Protein AF-A0A067N1R0-F1 (afdb_monomer_lite)

Secondary structure (DSSP, 8-state):
-GGG-TT--EEEE-S--HHHHHTTS--SS--SSTT--EEEEES----HHHHHHHHHHHH-SSS-PPTT-----EEEEES-TTS-GGGHHHHHHHHHTTT-EEEE--

Radius of gyration: 12.91 Å; chains: 1; bounding box: 37×24×29 Å

pLDDT: mean 88.11, std 7.17, range [59.56, 96.12]

Structure (mmCIF, N/CA/C/O backbone):
data_AF-A0A067N1R0-F1
#
_entry.id   AF-A0A067N1R0-F1
#
loop_
_atom_site.group_PDB
_atom_site.id
_atom_site.type_symbol
_atom_site.label_atom_id
_atom_site.label_alt_id
_atom_site.label_comp_id
_atom_site.label_asym_id
_atom_site.label_entity_id
_atom_site.label_seq_id
_atom_site.pdbx_PDB_ins_code
_atom_site.Cartn_x
_atom_site.Cartn_y
_atom_site.Cartn_z
_atom_site.occupancy
_atom_site.B_iso_or_equiv
_atom_site.auth_seq_id
_atom_site.auth_comp_id
_atom_site.auth_asym_id
_atom_site.auth_atom_id
_atom_site.pdbx_PDB_model_num
ATOM 1 N N . MET A 1 1 ? -18.123 -1.182 -4.710 1.00 67.25 1 MET A N 1
ATOM 2 C CA . MET A 1 1 ? -17.765 0.051 -3.969 1.00 67.25 1 MET A CA 1
ATOM 3 C C . MET A 1 1 ? -17.088 -0.341 -2.661 1.00 67.25 1 MET A C 1
ATOM 5 O O . MET A 1 1 ? -17.726 -1.021 -1.868 1.00 67.25 1 MET A O 1
ATOM 9 N N . LEU A 1 2 ? -15.831 0.064 -2.431 1.00 79.06 2 LEU A N 1
ATOM 10 C CA . LEU A 1 2 ? -15.089 -0.242 -1.189 1.00 79.06 2 LEU A CA 1
ATOM 11 C C . LEU A 1 2 ? -15.738 0.363 0.069 1.00 79.06 2 LEU A C 1
ATOM 13 O O . LEU A 1 2 ? -15.615 -0.194 1.153 1.00 79.06 2 LEU A O 1
ATOM 17 N N . ALA A 1 3 ? -16.492 1.457 -0.084 1.00 79.62 3 ALA A N 1
ATOM 18 C CA . ALA A 1 3 ? -17.228 2.104 1.006 1.00 79.62 3 ALA A CA 1
ATOM 19 C C . ALA A 1 3 ? -18.223 1.172 1.728 1.00 79.62 3 ALA A C 1
ATOM 21 O O . ALA A 1 3 ? -18.512 1.381 2.900 1.00 79.62 3 ALA A O 1
ATOM 22 N N . ASN A 1 4 ? -18.698 0.115 1.059 1.00 83.00 4 ASN A N 1
ATOM 23 C CA . ASN A 1 4 ? -19.642 -0.848 1.634 1.00 83.00 4 ASN A CA 1
ATOM 24 C C . ASN A 1 4 ? -18.946 -2.048 2.299 1.00 83.00 4 ASN A C 1
ATOM 26 O O . ASN A 1 4 ? -19.614 -2.989 2.715 1.00 83.00 4 ASN A O 1
ATOM 30 N N . LEU A 1 5 ? -17.610 -2.043 2.372 1.00 85.44 5 LEU A N 1
ATOM 31 C CA . LEU A 1 5 ? -16.801 -3.161 2.857 1.00 85.44 5 LEU A CA 1
ATOM 32 C C . LEU A 1 5 ? -15.819 -2.695 3.956 1.00 85.44 5 LEU A C 1
ATOM 34 O O . LEU A 1 5 ? -14.602 -2.807 3.802 1.00 85.44 5 LEU A O 1
ATOM 38 N N . PRO A 1 6 ? -16.317 -2.163 5.090 1.00 83.31 6 PRO A N 1
ATOM 39 C CA . PRO A 1 6 ? -15.479 -1.552 6.128 1.00 83.31 6 PRO A CA 1
ATOM 40 C C . PRO A 1 6 ? -14.583 -2.555 6.871 1.00 83.31 6 PRO A C 1
ATOM 42 O O . PRO A 1 6 ? -13.642 -2.157 7.557 1.00 83.31 6 PRO A O 1
ATOM 45 N N . SER A 1 7 ? -14.875 -3.851 6.749 1.00 88.25 7 SER A N 1
ATOM 46 C CA . SER A 1 7 ? -14.125 -4.944 7.365 1.00 88.25 7 SER A CA 1
ATOM 47 C C . SER A 1 7 ? -12.969 -5.470 6.516 1.00 88.25 7 SER A C 1
ATOM 49 O O . SER A 1 7 ? -12.286 -6.387 6.968 1.00 88.25 7 SER A O 1
ATOM 51 N N . ILE A 1 8 ? -12.743 -4.926 5.312 1.00 92.44 8 ILE A N 1
ATOM 52 C CA . ILE A 1 8 ? -11.600 -5.322 4.483 1.00 92.44 8 ILE A CA 1
ATOM 53 C C . ILE A 1 8 ? -10.309 -5.049 5.244 1.00 92.44 8 ILE A C 1
ATOM 55 O O . ILE A 1 8 ? -10.049 -3.922 5.669 1.00 92.44 8 ILE A O 1
ATOM 59 N N . ASN A 1 9 ? -9.510 -6.102 5.367 1.00 93.12 9 ASN A N 1
ATOM 60 C CA . ASN A 1 9 ? -8.230 -6.094 6.055 1.00 93.12 9 ASN A CA 1
ATOM 61 C C . ASN A 1 9 ? -7.037 -6.252 5.099 1.00 93.12 9 ASN A C 1
ATOM 63 O O . ASN A 1 9 ? -5.957 -5.728 5.369 1.00 93.12 9 ASN A O 1
ATOM 67 N N . THR A 1 10 ? -7.279 -6.872 3.945 1.00 92.75 10 THR A N 1
ATOM 68 C CA . THR A 1 10 ? -6.326 -7.092 2.863 1.00 92.75 10 THR A CA 1
ATOM 69 C C . THR A 1 10 ? -6.959 -6.640 1.559 1.00 92.75 10 THR A C 1
ATOM 71 O O . THR A 1 10 ? -8.077 -7.047 1.243 1.00 92.75 10 THR A O 1
ATOM 74 N N . LEU A 1 11 ? -6.257 -5.805 0.800 1.00 92.44 11 LEU A N 1
ATOM 75 C CA . LEU A 1 11 ? -6.712 -5.337 -0.504 1.00 92.44 11 LEU A CA 1
ATOM 76 C C . LEU A 1 11 ? -5.604 -5.530 -1.528 1.00 92.44 11 LEU A C 1
ATOM 78 O O . LEU A 1 11 ? -4.472 -5.113 -1.296 1.00 92.44 11 LEU A O 1
ATOM 82 N N . VAL A 1 12 ? -5.955 -6.157 -2.647 1.00 92.06 12 VAL A N 1
ATOM 83 C CA . VAL A 1 12 ? -5.055 -6.395 -3.774 1.00 92.06 12 VAL A CA 1
ATOM 84 C C . VAL A 1 12 ? -5.507 -5.516 -4.933 1.00 92.06 12 VAL A C 1
ATOM 86 O O . VAL A 1 12 ? -6.667 -5.593 -5.343 1.00 92.06 12 VAL A O 1
ATOM 89 N N . PHE A 1 13 ? -4.611 -4.678 -5.445 1.00 89.06 13 PHE A N 1
ATOM 90 C CA . PHE A 1 13 ? -4.807 -3.967 -6.703 1.00 89.06 13 PHE A CA 1
ATOM 91 C C . PHE A 1 13 ? -4.048 -4.682 -7.798 1.00 89.06 13 PHE A C 1
ATOM 93 O O . PHE A 1 13 ? -2.826 -4.640 -7.820 1.00 89.06 13 PHE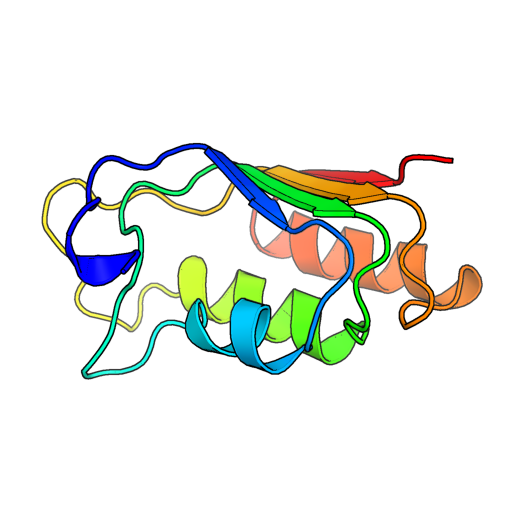 A O 1
ATOM 100 N N . ALA A 1 14 ? -4.804 -5.288 -8.703 1.00 86.06 14 ALA A N 1
ATOM 101 C CA . ALA A 1 14 ? -4.326 -5.693 -10.014 1.00 86.06 14 ALA A CA 1
ATOM 102 C C . ALA A 1 14 ? -3.999 -4.449 -10.874 1.00 86.06 14 ALA A C 1
ATOM 104 O O . ALA A 1 14 ? -4.429 -3.339 -10.519 1.00 86.06 14 ALA A O 1
ATOM 105 N N . PRO A 1 15 ? -3.312 -4.614 -12.022 1.00 84.75 15 PRO A N 1
ATOM 106 C CA . PRO A 1 15 ? -3.009 -3.505 -12.919 1.00 84.75 15 PRO A CA 1
ATOM 107 C C . PRO A 1 15 ? -4.255 -2.675 -13.244 1.00 84.75 15 PRO A C 1
ATOM 109 O O . PRO A 1 15 ? -5.285 -3.188 -13.689 1.00 84.75 15 PRO A O 1
ATOM 112 N N . GLY A 1 16 ? -4.158 -1.371 -13.004 1.00 82.75 16 GLY A N 1
ATOM 113 C CA . GLY A 1 16 ? -5.274 -0.450 -13.150 1.00 82.75 16 GLY A CA 1
ATOM 114 C C . GLY A 1 16 ? -4.880 1.006 -12.897 1.00 82.75 16 GLY A C 1
ATOM 115 O O . GLY A 1 16 ? -3.721 1.296 -12.593 1.00 82.75 16 GLY A O 1
ATOM 116 N N . PRO A 1 17 ? -5.840 1.938 -13.024 1.00 82.88 17 PRO A N 1
ATOM 117 C CA . PRO A 1 17 ? -5.581 3.363 -12.866 1.00 82.88 17 PRO A CA 1
ATOM 118 C C . PRO A 1 17 ? -5.070 3.710 -11.463 1.00 82.88 17 PRO A C 1
ATOM 120 O O . PRO A 1 17 ? -5.667 3.313 -10.459 1.00 82.88 17 PRO A O 1
ATOM 123 N N . VAL A 1 18 ? -4.040 4.559 -11.384 1.00 83.75 18 VAL A N 1
ATOM 124 C CA . VAL A 1 18 ? -3.498 5.075 -10.110 1.00 83.75 18 VAL A CA 1
ATOM 125 C C . VAL A 1 18 ? -4.560 5.749 -9.231 1.00 83.75 18 VAL A C 1
ATOM 127 O O . VAL A 1 18 ? -4.470 5.726 -8.003 1.00 83.75 18 VAL A O 1
ATOM 130 N N . SER A 1 19 ? -5.616 6.294 -9.844 1.00 85.06 19 SER A N 1
ATOM 131 C CA . SER A 1 19 ? -6.740 6.922 -9.141 1.00 85.06 19 SER A CA 1
ATOM 132 C C . SER A 1 19 ? -7.447 5.968 -8.173 1.00 85.06 19 SER A C 1
ATOM 134 O O . SER A 1 19 ? -7.984 6.406 -7.155 1.00 85.06 19 SER A O 1
ATOM 136 N N . TYR A 1 20 ? -7.408 4.657 -8.431 1.00 85.94 20 TYR A N 1
ATOM 137 C CA . TYR A 1 20 ? -7.987 3.661 -7.531 1.00 85.94 20 TYR A CA 1
ATOM 138 C C . TYR A 1 20 ? -7.190 3.557 -6.234 1.00 85.94 20 TYR A C 1
ATOM 140 O O . TYR A 1 20 ? -7.775 3.503 -5.153 1.00 85.94 20 TYR A O 1
ATOM 148 N N . ILE A 1 21 ? -5.866 3.626 -6.323 1.00 85.88 21 ILE A N 1
ATOM 149 C CA . ILE A 1 21 ? -4.985 3.620 -5.156 1.00 85.88 21 ILE A CA 1
ATOM 150 C C . ILE A 1 21 ? -5.090 4.952 -4.411 1.00 85.88 21 ILE A C 1
ATOM 152 O O . ILE A 1 21 ? -5.214 4.966 -3.189 1.00 85.88 21 ILE A O 1
ATOM 156 N N . GLN A 1 22 ? -5.138 6.074 -5.135 1.00 86.56 22 GLN A N 1
ATOM 157 C CA . GLN A 1 22 ? -5.309 7.401 -4.534 1.00 86.56 22 GLN A CA 1
ATOM 158 C C . GLN A 1 22 ? -6.608 7.524 -3.726 1.00 86.56 22 GLN A C 1
ATOM 160 O O . GLN A 1 22 ? -6.639 8.243 -2.731 1.00 86.56 22 GLN A O 1
ATOM 165 N N . SER A 1 23 ? -7.658 6.778 -4.083 1.00 87.31 23 SER A N 1
ATOM 166 C CA . SER A 1 23 ? -8.907 6.758 -3.310 1.00 87.31 23 SER A CA 1
ATOM 167 C C . SER A 1 23 ? -8.759 6.193 -1.887 1.00 87.31 23 SER A C 1
ATOM 169 O O . SER A 1 23 ? -9.624 6.426 -1.044 1.00 87.31 23 SER A O 1
ATOM 171 N N . LEU A 1 24 ? -7.667 5.475 -1.592 1.00 86.12 24 LEU A N 1
ATOM 172 C CA . LEU A 1 24 ? -7.371 4.941 -0.258 1.00 86.12 24 LEU A CA 1
ATOM 173 C C . LEU A 1 24 ? -6.643 5.915 0.664 1.00 86.12 24 LEU A C 1
ATOM 175 O O . LEU A 1 24 ? -6.463 5.596 1.846 1.00 86.12 24 LEU A O 1
ATOM 179 N N . VAL A 1 25 ? -6.210 7.063 0.138 1.00 88.12 25 VAL A N 1
ATOM 180 C CA . VAL A 1 25 ? -5.668 8.151 0.947 1.00 88.12 25 VAL A CA 1
ATOM 181 C C . VAL A 1 25 ? -6.776 8.625 1.885 1.00 88.12 25 VAL A C 1
ATOM 183 O O . VAL A 1 25 ? -7.875 8.976 1.458 1.00 88.12 25 VAL A O 1
ATOM 186 N N . VAL A 1 26 ? -6.487 8.608 3.182 1.00 85.00 26 VAL A N 1
ATOM 187 C CA . VAL A 1 26 ? -7.387 9.116 4.215 1.00 85.00 26 VAL A CA 1
ATOM 188 C C . VAL A 1 26 ? -7.446 10.632 4.103 1.00 85.00 26 VAL A C 1
ATOM 190 O O . VAL A 1 26 ? -6.426 11.322 4.159 1.00 85.00 26 VAL A O 1
ATOM 193 N N . THR A 1 27 ? -8.661 11.143 3.964 1.00 83.56 27 THR A N 1
ATOM 194 C CA . THR A 1 27 ? -8.972 12.570 4.016 1.00 83.56 27 THR A CA 1
ATOM 195 C C . THR A 1 27 ? -9.849 12.853 5.233 1.00 83.56 27 THR A C 1
ATOM 197 O O . THR A 1 27 ? -10.305 11.940 5.921 1.00 83.56 27 THR A O 1
ATOM 200 N N . SER A 1 28 ? -10.127 14.128 5.510 1.00 77.44 28 SER A N 1
ATOM 201 C CA . SER A 1 28 ? -11.048 14.517 6.588 1.00 77.44 28 SER A CA 1
ATOM 202 C C . SER A 1 28 ? -12.471 13.977 6.403 1.00 77.44 28 SER A C 1
ATOM 204 O O . SER A 1 28 ? -13.205 13.858 7.380 1.00 77.44 28 SER A O 1
ATOM 206 N N . THR A 1 29 ? -12.866 13.652 5.169 1.00 78.44 29 THR A N 1
ATOM 207 C CA . THR A 1 29 ? -14.224 13.208 4.827 1.00 78.44 29 THR A CA 1
ATOM 208 C C . THR A 1 29 ? -14.305 11.7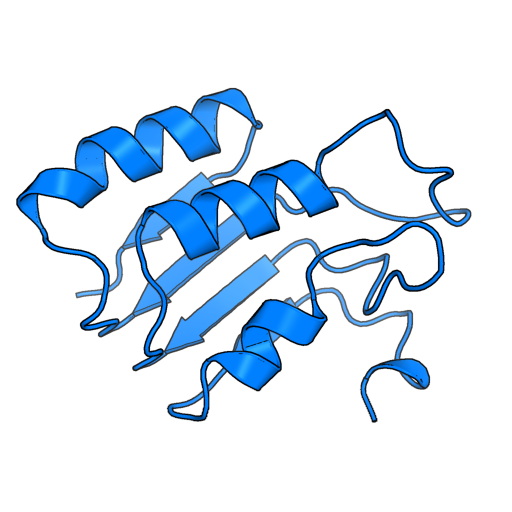30 4.470 1.00 78.44 29 THR A C 1
ATOM 210 O O . THR A 1 29 ? -15.400 11.175 4.447 1.00 78.44 29 THR A O 1
ATOM 213 N N . THR A 1 30 ? -13.176 11.083 4.165 1.00 83.00 30 THR A N 1
ATOM 214 C CA . THR A 1 30 ? -13.162 9.731 3.600 1.00 83.00 30 THR A CA 1
ATOM 215 C C . THR A 1 30 ? -12.054 8.883 4.214 1.00 83.00 30 THR A C 1
ATOM 217 O O . THR A 1 30 ? -10.877 9.220 4.130 1.00 83.00 30 THR A O 1
ATOM 220 N N . HIS A 1 31 ? -12.433 7.734 4.778 1.00 86.38 31 HIS A N 1
ATOM 221 C CA . HIS A 1 31 ? -11.504 6.700 5.233 1.00 86.38 31 HIS A CA 1
ATOM 222 C C . HIS A 1 31 ? -11.981 5.331 4.732 1.00 86.38 31 HIS A C 1
ATOM 224 O O . HIS A 1 31 ? -12.642 4.577 5.447 1.00 86.38 31 HIS A O 1
ATOM 230 N N . LEU A 1 32 ? -11.668 5.016 3.471 1.00 87.81 32 LEU A N 1
ATOM 231 C CA . LEU A 1 32 ? -12.002 3.716 2.890 1.00 87.81 32 LEU A CA 1
ATOM 232 C C . LEU A 1 32 ? -11.196 2.599 3.559 1.00 87.81 32 LEU A C 1
ATOM 234 O O . LEU A 1 32 ? -10.000 2.753 3.835 1.00 87.81 32 LEU A O 1
ATOM 238 N N . CYS A 1 33 ? -11.869 1.470 3.791 1.00 89.19 33 CYS A N 1
ATOM 239 C CA . CYS A 1 33 ? -11.305 0.272 4.411 1.00 89.19 33 CYS A CA 1
ATOM 240 C C . CYS A 1 33 ? -10.553 0.607 5.715 1.00 89.19 33 CYS A C 1
ATOM 242 O O . CYS A 1 33 ? -9.332 0.459 5.775 1.00 89.19 33 CYS A O 1
ATOM 244 N N . PRO A 1 34 ? -11.235 1.090 6.769 1.00 89.38 34 PRO A N 1
ATOM 245 C CA . PRO A 1 34 ? -10.576 1.519 8.005 1.00 89.38 34 PRO A CA 1
ATOM 246 C C . PRO A 1 34 ? -9.815 0.388 8.707 1.00 89.38 34 PRO A C 1
ATOM 248 O O . PRO A 1 34 ? -8.934 0.662 9.512 1.00 89.38 34 PRO A O 1
ATOM 251 N N . LYS A 1 35 ? -10.129 -0.875 8.393 1.00 91.19 35 LYS A N 1
ATOM 252 C CA . LYS A 1 35 ? -9.457 -2.069 8.921 1.00 91.19 35 LYS A CA 1
ATOM 253 C C . LYS A 1 35 ? -8.351 -2.627 8.018 1.00 91.19 35 LYS A C 1
ATOM 255 O O . LYS A 1 35 ? -7.844 -3.712 8.291 1.00 91.19 35 LYS A O 1
ATOM 260 N N . LEU A 1 36 ? -7.977 -1.917 6.951 1.00 92.38 36 LEU A N 1
ATOM 261 C CA . LEU A 1 36 ? -6.923 -2.359 6.040 1.00 92.38 36 LEU A CA 1
ATOM 262 C C . LEU A 1 36 ? -5.571 -2.342 6.761 1.00 92.38 36 LEU A C 1
ATOM 264 O O . LEU A 1 36 ? -5.075 -1.271 7.123 1.00 92.38 36 LEU A O 1
ATOM 268 N N . HIS A 1 37 ? -4.977 -3.521 6.927 1.00 93.75 37 HIS A N 1
ATOM 269 C CA . HIS A 1 37 ? -3.626 -3.698 7.457 1.00 93.75 37 HIS A CA 1
ATOM 270 C C . HIS A 1 37 ? -2.636 -4.147 6.374 1.00 93.75 37 HIS A C 1
ATOM 272 O O . HIS A 1 37 ? -1.457 -3.811 6.473 1.00 93.75 37 HIS A O 1
ATOM 278 N N . THR A 1 38 ? -3.106 -4.840 5.328 1.00 95.25 38 THR A N 1
ATOM 279 C CA . THR A 1 38 ? -2.278 -5.298 4.204 1.00 95.25 38 THR A CA 1
ATOM 280 C C . THR A 1 38 ? -2.756 -4.695 2.890 1.00 95.25 38 THR A C 1
ATOM 282 O O . THR A 1 38 ? -3.911 -4.856 2.499 1.00 95.25 38 THR A O 1
ATOM 285 N N . LEU A 1 39 ? -1.848 -4.036 2.178 1.00 94.38 39 LEU A N 1
ATOM 286 C CA . LEU A 1 39 ? -2.061 -3.543 0.822 1.00 94.38 39 LEU A CA 1
ATOM 287 C C . LEU A 1 39 ? -1.117 -4.278 -0.127 1.00 94.38 39 LEU A C 1
ATOM 289 O O . LEU A 1 39 ? 0.089 -4.248 0.076 1.00 94.38 39 LEU A O 1
ATOM 293 N N . HIS A 1 40 ? -1.654 -4.913 -1.159 1.00 94.88 40 HIS A N 1
ATOM 294 C CA . HIS A 1 40 ? -0.871 -5.535 -2.219 1.00 94.88 40 HIS A CA 1
ATOM 295 C C . HIS A 1 40 ? -1.089 -4.755 -3.516 1.00 94.88 40 HIS A C 1
ATOM 297 O O . HIS A 1 40 ? -2.228 -4.539 -3.934 1.00 94.88 40 HIS A O 1
ATOM 303 N N . LEU A 1 41 ? -0.000 -4.288 -4.112 1.00 93.00 41 LEU A N 1
ATOM 304 C CA . LEU A 1 41 ? 0.027 -3.545 -5.362 1.00 93.00 41 LEU A CA 1
ATOM 305 C C . LEU A 1 41 ? 0.703 -4.414 -6.417 1.00 93.00 41 LEU A C 1
ATOM 307 O O . LEU A 1 41 ? 1.892 -4.682 -6.303 1.00 93.00 41 LEU A O 1
ATOM 311 N N . GLU A 1 42 ? -0.052 -4.833 -7.423 1.00 92.00 42 GLU A N 1
ATOM 312 C CA . GLU A 1 42 ? 0.408 -5.667 -8.529 1.00 92.00 42 GLU A CA 1
ATOM 313 C C . GLU A 1 42 ? 0.320 -4.863 -9.828 1.00 92.00 42 GLU A C 1
ATOM 315 O O . GLU A 1 42 ? -0.745 -4.358 -10.191 1.00 92.00 42 GLU A O 1
ATOM 320 N N . CYS A 1 43 ? 1.448 -4.716 -10.528 1.00 86.00 43 CYS A N 1
ATOM 321 C CA . CYS A 1 43 ? 1.545 -3.951 -11.778 1.00 86.00 43 CYS A CA 1
ATOM 322 C C . CYS A 1 43 ? 0.927 -2.539 -11.693 1.00 86.00 43 CYS A C 1
ATOM 324 O O . CYS A 1 43 ? 0.371 -2.026 -12.668 1.00 86.00 43 CYS A O 1
ATOM 326 N N . ALA A 1 44 ? 0.989 -1.908 -10.519 1.00 86.12 44 ALA A N 1
ATOM 327 C CA . ALA A 1 44 ? 0.378 -0.611 -10.286 1.00 86.12 44 ALA A CA 1
ATOM 328 C C . ALA A 1 44 ? 1.274 0.545 -10.756 1.00 86.12 44 ALA A C 1
ATOM 330 O O . ALA A 1 44 ? 2.489 0.559 -10.536 1.00 86.12 44 ALA A O 1
ATOM 331 N N . GLU A 1 45 ? 0.651 1.576 -11.327 1.00 87.50 45 GLU A N 1
ATOM 332 C CA . GLU A 1 45 ? 1.309 2.832 -11.702 1.00 87.50 45 GLU A CA 1
ATOM 333 C C . GLU A 1 45 ? 1.395 3.788 -10.498 1.00 87.50 45 GLU A C 1
ATOM 335 O O . GLU A 1 45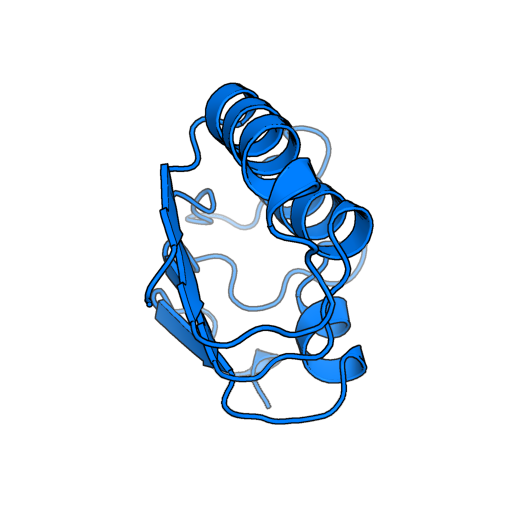 ? 0.827 4.878 -10.488 1.00 87.50 45 GLU A O 1
ATOM 340 N N . ILE A 1 46 ? 2.056 3.355 -9.424 1.00 89.75 46 ILE A N 1
ATOM 341 C CA . ILE A 1 46 ? 2.254 4.165 -8.216 1.00 89.75 46 ILE A CA 1
ATOM 342 C C . ILE A 1 46 ? 3.681 4.711 -8.162 1.00 89.75 46 ILE A C 1
ATOM 344 O O . ILE A 1 46 ? 4.638 3.981 -8.405 1.00 89.75 46 ILE A O 1
ATOM 348 N N . THR A 1 47 ? 3.830 5.990 -7.821 1.00 92.44 47 THR A N 1
ATOM 349 C CA . THR A 1 47 ? 5.144 6.603 -7.585 1.00 92.44 47 THR A CA 1
ATOM 350 C C . THR A 1 47 ? 5.626 6.358 -6.157 1.00 92.44 47 THR A C 1
ATOM 352 O O . THR A 1 47 ? 4.823 6.126 -5.249 1.00 92.44 47 THR A O 1
ATOM 355 N N . SER A 1 48 ? 6.936 6.476 -5.931 1.00 92.81 48 SER A N 1
ATOM 356 C CA . SER A 1 48 ? 7.549 6.399 -4.596 1.00 92.81 48 SER A CA 1
ATOM 357 C C . SER A 1 48 ? 6.878 7.352 -3.596 1.00 92.81 48 SER A C 1
ATOM 359 O O . SER A 1 48 ? 6.440 6.925 -2.527 1.00 92.81 48 SER A O 1
ATOM 361 N N . ASP A 1 49 ? 6.702 8.622 -3.978 1.00 92.19 49 ASP A N 1
ATOM 362 C CA . ASP A 1 49 ? 6.033 9.630 -3.145 1.00 92.19 49 ASP A CA 1
ATOM 363 C C . ASP A 1 49 ? 4.551 9.317 -2.922 1.00 92.19 49 ASP A C 1
ATOM 365 O O . ASP A 1 49 ? 4.019 9.550 -1.833 1.00 92.19 49 ASP A O 1
ATOM 369 N N . GLY A 1 50 ? 3.875 8.763 -3.934 1.00 91.50 50 GLY A N 1
ATOM 370 C CA . GLY A 1 50 ? 2.481 8.341 -3.834 1.00 91.50 50 GLY A CA 1
ATOM 371 C C . GLY A 1 50 ? 2.293 7.230 -2.802 1.00 91.50 50 GLY A C 1
ATOM 372 O O . GLY A 1 50 ? 1.370 7.301 -1.988 1.00 91.50 50 GLY A O 1
ATOM 373 N N . LEU A 1 51 ? 3.197 6.245 -2.783 1.00 93.44 51 LEU A N 1
ATOM 374 C CA . LEU A 1 51 ? 3.165 5.157 -1.809 1.00 93.44 51 LEU A CA 1
ATOM 375 C C . LEU A 1 51 ? 3.412 5.660 -0.383 1.00 93.44 51 LEU A C 1
ATOM 377 O O . LEU A 1 51 ? 2.642 5.337 0.522 1.00 93.44 51 LEU A O 1
ATOM 381 N N . ILE A 1 52 ? 4.447 6.484 -0.191 1.00 94.44 52 ILE A N 1
ATOM 382 C CA . ILE A 1 52 ? 4.785 7.063 1.117 1.00 94.44 52 ILE A CA 1
ATOM 383 C C . ILE A 1 52 ? 3.633 7.934 1.627 1.00 94.44 52 ILE A C 1
ATOM 385 O O . ILE A 1 52 ? 3.228 7.814 2.782 1.00 94.44 52 ILE A O 1
ATOM 389 N N . SER A 1 53 ? 3.052 8.772 0.765 1.00 92.75 53 SER A N 1
ATOM 390 C CA . SER A 1 53 ? 1.942 9.659 1.133 1.00 92.75 53 SER A CA 1
ATOM 391 C C . SER A 1 53 ? 0.692 8.878 1.540 1.00 92.75 53 SER A C 1
ATOM 393 O O . SER A 1 53 ? 0.048 9.209 2.538 1.00 92.75 53 SER A O 1
ATOM 395 N N . LEU A 1 54 ? 0.364 7.807 0.811 1.00 92.12 54 LEU A N 1
ATOM 396 C CA . LEU A 1 54 ? -0.738 6.911 1.159 1.00 92.12 54 LEU A CA 1
ATOM 397 C C . LEU A 1 54 ? -0.490 6.229 2.507 1.00 92.12 54 LEU A C 1
ATOM 399 O O . LEU A 1 54 ? -1.363 6.230 3.377 1.00 92.12 54 LEU A O 1
ATOM 403 N N . ALA A 1 55 ? 0.707 5.682 2.700 1.00 93.44 55 ALA A N 1
ATOM 404 C CA . ALA A 1 55 ? 1.111 5.033 3.937 1.00 93.44 55 ALA A CA 1
ATOM 405 C C . ALA A 1 55 ? 1.041 5.982 5.142 1.00 93.44 55 ALA A C 1
ATOM 407 O O . ALA A 1 55 ? 0.455 5.631 6.172 1.00 93.44 55 ALA A O 1
ATOM 408 N N . ALA A 1 56 ? 1.575 7.196 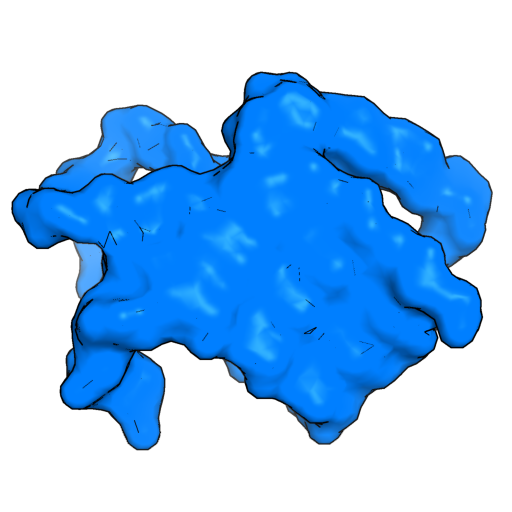4.995 1.00 92.69 56 ALA A N 1
ATOM 409 C CA . ALA A 1 56 ? 1.569 8.235 6.017 1.00 92.69 56 ALA A CA 1
ATOM 410 C C . ALA A 1 56 ? 0.144 8.675 6.362 1.00 92.69 56 ALA A C 1
ATOM 412 O O . ALA A 1 56 ? -0.214 8.757 7.535 1.00 92.69 56 ALA A O 1
ATOM 413 N N . SER A 1 57 ? -0.705 8.886 5.355 1.00 91.69 57 SER A N 1
ATOM 414 C CA . SER A 1 57 ? -2.111 9.244 5.547 1.00 91.69 57 SER A CA 1
ATOM 415 C C . SER A 1 57 ? -2.867 8.190 6.372 1.00 91.69 57 SER A C 1
ATOM 417 O O . SER A 1 57 ? -3.570 8.529 7.327 1.00 91.69 57 SER A O 1
ATOM 419 N N . ARG A 1 58 ? -2.644 6.899 6.093 1.00 90.19 58 ARG A N 1
ATOM 420 C CA . ARG A 1 58 ? -3.264 5.782 6.829 1.00 90.19 58 ARG A CA 1
ATOM 421 C C . ARG A 1 58 ? -2.678 5.549 8.225 1.00 90.19 58 ARG A C 1
ATOM 423 O O . ARG A 1 58 ? -3.337 4.952 9.076 1.00 90.19 58 ARG A O 1
ATOM 430 N N . ASN A 1 59 ? -1.460 6.024 8.479 1.00 89.62 59 ASN A N 1
ATOM 431 C CA . ASN A 1 59 ? -0.775 5.885 9.767 1.00 89.62 59 ASN A CA 1
ATOM 432 C C . ASN A 1 59 ? -0.763 7.153 10.624 1.00 89.62 59 ASN A C 1
ATOM 434 O O . ASN A 1 59 ? -0.423 7.078 11.808 1.00 89.62 59 ASN A O 1
ATOM 438 N N . SER A 1 60 ? -1.222 8.282 10.088 1.00 85.38 60 SER A N 1
ATOM 439 C CA . SER A 1 60 ? -1.315 9.552 10.799 1.00 85.38 60 SER A CA 1
ATOM 440 C C . SER A 1 60 ? -2.220 9.446 12.030 1.00 85.38 60 SER A C 1
ATOM 442 O O . SER A 1 60 ? -3.281 8.808 12.009 1.00 85.38 60 SER A O 1
ATOM 444 N N . SER A 1 61 ? -1.785 10.062 13.128 1.00 70.88 61 SER A N 1
ATOM 445 C CA . SER A 1 61 ? -2.578 10.266 14.346 1.00 70.88 61 SER A CA 1
ATOM 446 C C . SER A 1 61 ? -3.515 11.472 14.247 1.00 70.88 61 SER A C 1
ATOM 448 O O . SER A 1 61 ? -4.359 11.648 15.117 1.00 70.88 61 SER A O 1
ATOM 450 N N . ASN A 1 62 ? -3.374 12.299 13.204 1.00 68.44 62 ASN A N 1
ATOM 451 C CA . ASN A 1 62 ? -4.062 13.589 13.095 1.00 68.44 62 ASN A CA 1
ATOM 452 C C . ASN A 1 62 ? -5.491 13.478 12.548 1.00 68.44 62 ASN A C 1
ATOM 454 O O . ASN A 1 62 ? -6.233 14.457 12.571 1.00 68.44 62 ASN A O 1
ATOM 458 N N . HIS A 1 63 ? -5.888 12.305 12.053 1.00 66.38 63 HIS A N 1
ATOM 459 C CA . HIS A 1 63 ? -7.255 12.051 11.612 1.00 66.38 63 HIS A CA 1
ATOM 460 C C . HIS A 1 63 ? -8.029 11.341 12.717 1.00 66.38 63 HIS A C 1
ATOM 462 O O . HIS A 1 63 ? -7.542 10.371 13.299 1.00 66.38 63 HIS A O 1
ATOM 468 N N . SER A 1 64 ? -9.249 11.809 12.986 1.00 69.00 64 SER A N 1
ATOM 469 C CA . SER A 1 64 ? -10.228 11.110 13.815 1.00 69.00 64 SER A CA 1
ATOM 470 C C . SER A 1 64 ? -10.444 9.712 13.237 1.00 69.00 64 SER A C 1
ATOM 472 O O . SER A 1 64 ? -11.087 9.526 12.203 1.00 69.00 64 SER A O 1
ATOM 474 N N . ARG A 1 65 ? -9.826 8.712 13.872 1.00 74.56 65 ARG A N 1
ATOM 475 C CA . ARG A 1 65 ? -9.907 7.327 13.418 1.00 74.56 65 ARG A CA 1
ATOM 476 C C . ARG A 1 65 ? -11.283 6.765 13.764 1.00 74.56 65 ARG A C 1
ATOM 478 O O . ARG A 1 65 ? -11.710 6.913 14.908 1.00 74.56 65 ARG A O 1
ATOM 485 N N . PRO A 1 66 ? -11.958 6.098 12.814 1.00 78.81 66 PRO A N 1
ATOM 486 C CA . PRO A 1 66 ? -13.138 5.309 13.126 1.00 78.81 66 PRO A CA 1
ATOM 487 C C . PRO A 1 66 ? -12.826 4.290 14.226 1.00 78.81 66 PRO A C 1
ATOM 489 O O . PRO A 1 66 ? -11.704 3.781 14.312 1.00 78.81 66 PRO A O 1
ATOM 492 N N . GLU A 1 67 ? -13.819 3.972 15.050 1.00 79.50 67 GLU A N 1
ATOM 493 C CA . GLU A 1 67 ? -13.677 2.950 16.083 1.00 79.50 67 GLU A CA 1
ATOM 494 C C . GLU A 1 67 ? -13.270 1.606 15.455 1.00 79.50 67 GLU A C 1
ATOM 496 O O . GLU A 1 67 ? -13.862 1.138 14.479 1.00 79.50 67 GLU A O 1
ATOM 501 N N . GLY A 1 68 ? -12.201 1.003 15.982 1.00 80.94 68 GLY A N 1
ATOM 502 C CA . GLY A 1 68 ? -11.648 -0.245 15.452 1.00 80.94 68 GLY A CA 1
ATOM 503 C C . GLY A 1 68 ? -10.875 -0.113 14.135 1.00 80.94 68 GLY A C 1
ATOM 504 O O . GLY A 1 68 ? -10.632 -1.137 13.494 1.00 80.94 68 GLY A O 1
ATOM 505 N N . ALA A 1 69 ? -10.494 1.100 13.715 1.00 84.94 69 ALA A N 1
ATOM 506 C CA . ALA A 1 69 ? -9.580 1.290 12.591 1.00 84.94 69 ALA A CA 1
ATOM 507 C C . ALA A 1 69 ? -8.173 0.761 12.911 1.00 84.94 69 ALA A C 1
ATOM 509 O O . ALA A 1 69 ? -7.650 0.948 14.013 1.00 84.94 69 ALA A O 1
ATOM 510 N N . THR A 1 70 ? -7.539 0.138 11.924 1.00 88.25 70 THR A N 1
ATOM 511 C CA . THR A 1 70 ? -6.188 -0.411 12.031 1.00 88.25 70 THR A CA 1
ATOM 512 C C . THR A 1 70 ? -5.200 0.433 11.246 1.00 88.25 70 THR A C 1
ATOM 514 O O . THR A 1 70 ? -5.538 1.114 10.278 1.00 88.25 70 THR A O 1
ATOM 517 N N . ARG A 1 71 ? -3.943 0.372 11.674 1.00 90.50 71 ARG A N 1
ATOM 518 C CA . ARG A 1 71 ? -2.827 0.923 10.915 1.00 90.50 71 ARG A CA 1
ATOM 519 C C . ARG A 1 71 ? -2.518 0.008 9.737 1.00 90.50 71 ARG A C 1
ATOM 521 O O . ARG A 1 71 ? -2.618 -1.212 9.868 1.00 90.50 71 ARG A O 1
ATOM 528 N N . LEU A 1 72 ? -2.125 0.602 8.614 1.00 92.94 72 LEU A N 1
ATOM 529 C CA . LEU A 1 72 ? -1.475 -0.162 7.558 1.00 92.94 72 LEU A CA 1
ATOM 530 C C . LEU A 1 72 ? -0.152 -0.673 8.136 1.00 92.94 72 LEU A C 1
ATOM 532 O O . LEU A 1 72 ? 0.597 0.134 8.677 1.00 92.94 72 LEU A O 1
ATOM 536 N N . SER A 1 73 ? 0.094 -1.977 8.065 1.00 94.88 73 SER A N 1
ATOM 537 C CA . SER A 1 73 ? 1.282 -2.630 8.630 1.00 94.88 73 SER A CA 1
ATOM 538 C C . SER A 1 73 ? 2.121 -3.328 7.570 1.00 94.88 73 SER A C 1
ATOM 540 O O . SER A 1 73 ? 3.297 -3.597 7.794 1.00 94.88 73 SER A O 1
ATOM 542 N N . THR A 1 74 ? 1.519 -3.664 6.431 1.00 96.12 74 THR A N 1
ATOM 543 C CA . THR A 1 74 ? 2.180 -4.432 5.382 1.00 96.12 74 THR A CA 1
ATOM 544 C C . THR A 1 74 ? 1.812 -3.875 4.021 1.00 96.12 74 THR A C 1
ATOM 546 O O . THR A 1 74 ? 0.635 -3.690 3.706 1.00 96.12 74 THR A O 1
ATOM 549 N N . VAL A 1 75 ? 2.831 -3.627 3.210 1.00 95.50 75 VAL A N 1
ATOM 550 C CA . VAL A 1 75 ? 2.687 -3.263 1.806 1.00 95.50 75 VAL A CA 1
ATOM 551 C C . VAL A 1 75 ? 3.485 -4.262 0.985 1.00 95.50 75 VAL A C 1
ATOM 553 O O . VAL A 1 75 ? 4.690 -4.377 1.158 1.00 95.50 75 VAL A O 1
ATOM 556 N N . VAL A 1 76 ? 2.818 -4.970 0.085 1.00 95.25 76 VAL A N 1
ATOM 557 C CA . VAL A 1 76 ? 3.468 -5.824 -0.910 1.00 95.25 76 VAL A CA 1
ATOM 558 C C . VAL A 1 76 ? 3.460 -5.069 -2.231 1.00 95.25 76 VAL A C 1
ATOM 560 O O . VAL A 1 76 ? 2.406 -4.597 -2.662 1.00 95.25 76 VAL A O 1
ATOM 563 N N . VAL A 1 77 ? 4.625 -4.920 -2.850 1.00 93.00 77 VAL A N 1
ATOM 564 C CA . VAL A 1 77 ? 4.795 -4.256 -4.142 1.00 93.00 77 VAL A CA 1
ATOM 565 C C . VAL A 1 77 ? 5.344 -5.270 -5.133 1.00 93.00 77 VAL A C 1
ATOM 567 O O . VAL A 1 77 ? 6.505 -5.663 -5.043 1.00 93.00 77 VAL A O 1
ATOM 570 N N . ASP A 1 78 ? 4.505 -5.658 -6.085 1.00 92.75 78 ASP A N 1
ATOM 571 C CA . ASP A 1 78 ? 4.810 -6.599 -7.154 1.00 92.75 78 ASP A CA 1
ATOM 572 C C . ASP A 1 78 ? 4.746 -5.888 -8.508 1.00 92.75 78 ASP A C 1
ATOM 574 O O . ASP A 1 78 ? 3.757 -5.228 -8.845 1.00 92.75 78 ASP A O 1
ATOM 578 N N . SER A 1 79 ? 5.830 -5.991 -9.282 1.00 87.38 79 SER A N 1
ATOM 579 C CA . SER A 1 79 ? 5.884 -5.553 -10.681 1.00 87.38 79 SER A CA 1
ATOM 580 C C . SER A 1 79 ? 5.430 -4.099 -10.925 1.00 87.38 79 SER A C 1
ATOM 582 O O . SER A 1 79 ? 4.953 -3.753 -12.003 1.00 87.38 79 SER A O 1
ATOM 584 N N . CYS A 1 80 ? 5.562 -3.213 -9.931 1.00 87.00 80 CYS A N 1
ATOM 585 C CA . CYS A 1 80 ? 5.146 -1.812 -10.038 1.00 87.00 80 CYS A CA 1
ATOM 586 C C . CYS A 1 80 ? 6.217 -0.968 -10.743 1.00 87.00 80 CYS A C 1
ATOM 588 O O . CYS A 1 80 ? 7.335 -0.818 -10.249 1.00 87.00 80 CYS A O 1
ATOM 590 N N . PHE A 1 81 ? 5.860 -0.373 -11.882 1.00 83.12 81 PHE A N 1
ATOM 591 C CA . PHE A 1 81 ? 6.800 0.341 -12.758 1.00 83.12 81 PHE A CA 1
ATOM 592 C C . PHE A 1 81 ? 7.090 1.786 -12.329 1.00 83.12 81 PHE A C 1
ATOM 594 O O . PHE A 1 81 ? 8.059 2.381 -12.793 1.00 83.12 81 PHE A O 1
ATOM 601 N N . GLY A 1 82 ? 6.272 2.359 -11.441 1.00 84.62 82 GLY A N 1
ATOM 602 C CA . GLY A 1 82 ? 6.427 3.744 -10.983 1.00 84.62 82 GLY A CA 1
ATOM 603 C C . GLY A 1 82 ? 7.428 3.939 -9.836 1.00 84.62 82 GLY A C 1
ATOM 604 O O . GLY A 1 82 ? 7.661 5.078 -9.429 1.00 84.62 82 GLY A O 1
ATOM 605 N N . ILE A 1 83 ? 8.034 2.859 -9.324 1.00 88.25 83 ILE A N 1
ATOM 606 C CA . ILE A 1 83 ? 9.038 2.902 -8.251 1.00 88.25 83 ILE A CA 1
ATOM 607 C C . ILE A 1 83 ? 10.380 2.379 -8.786 1.00 88.25 83 ILE A C 1
ATOM 609 O O . ILE A 1 83 ? 10.593 1.161 -8.840 1.00 88.25 83 ILE A O 1
ATOM 613 N N . PRO A 1 84 ? 11.308 3.279 -9.158 1.00 89.62 84 PRO A N 1
ATOM 614 C CA . PRO A 1 84 ? 12.651 2.904 -9.584 1.00 89.62 84 PRO A CA 1
ATOM 615 C C . PRO A 1 84 ? 13.393 2.094 -8.511 1.00 89.62 84 PRO A C 1
ATOM 617 O O . PRO A 1 84 ? 13.302 2.395 -7.315 1.00 89.62 84 PRO A O 1
ATOM 620 N N . THR A 1 85 ? 14.143 1.067 -8.923 1.00 88.88 85 THR A N 1
ATOM 621 C CA . THR A 1 85 ? 14.838 0.131 -8.017 1.00 88.88 85 THR A CA 1
ATOM 622 C C . THR A 1 85 ? 15.820 0.826 -7.069 1.00 88.88 85 THR A C 1
ATOM 624 O O . THR A 1 85 ? 15.942 0.434 -5.910 1.00 88.88 85 THR A O 1
ATOM 627 N N . ASP A 1 86 ? 16.481 1.884 -7.528 1.00 90.62 86 ASP A N 1
ATOM 628 C CA . ASP A 1 86 ? 17.388 2.731 -6.749 1.00 90.62 86 ASP A CA 1
ATOM 629 C C . ASP A 1 86 ? 16.674 3.475 -5.608 1.00 90.62 86 ASP A C 1
ATOM 631 O O . ASP A 1 86 ? 17.242 3.650 -4.527 1.00 90.62 86 ASP A O 1
ATOM 635 N N . THR A 1 87 ? 15.396 3.820 -5.789 1.00 92.06 87 THR A N 1
ATOM 636 C CA . THR A 1 87 ? 14.589 4.501 -4.762 1.00 92.06 87 THR A CA 1
ATOM 637 C C . THR A 1 87 ? 13.957 3.552 -3.741 1.00 92.06 87 THR A C 1
ATOM 639 O O . THR A 1 87 ? 13.546 4.004 -2.671 1.00 92.06 87 THR A O 1
ATOM 642 N N . ARG A 1 88 ? 13.924 2.233 -4.001 1.00 92.62 88 ARG A N 1
ATOM 643 C CA . ARG A 1 88 ? 13.286 1.240 -3.108 1.00 92.62 88 ARG A CA 1
ATOM 644 C C . ARG A 1 88 ? 13.844 1.275 -1.691 1.00 92.62 88 ARG A C 1
ATOM 646 O O . ARG A 1 88 ? 13.086 1.141 -0.737 1.00 92.62 88 ARG A O 1
ATOM 653 N N . SER A 1 89 ? 15.149 1.4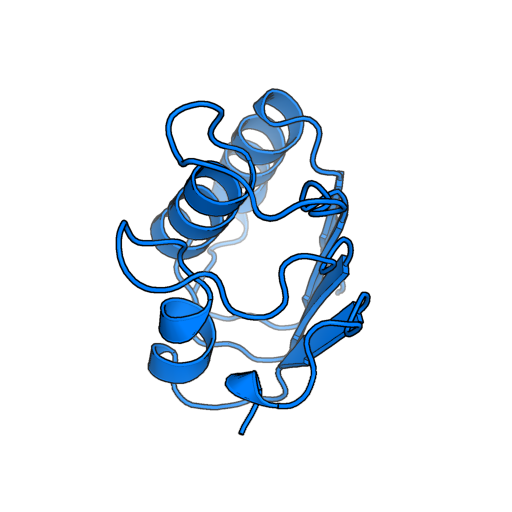94 -1.534 1.00 93.31 89 SER A N 1
ATOM 654 C CA . SER A 1 89 ? 15.790 1.590 -0.214 1.00 93.31 89 SER A CA 1
ATOM 655 C C . SER A 1 89 ? 15.286 2.791 0.601 1.00 93.31 89 SER A C 1
ATOM 657 O O . SER A 1 89 ? 15.019 2.662 1.795 1.00 93.31 89 SER A O 1
ATOM 659 N N . VAL A 1 90 ? 15.093 3.939 -0.054 1.00 94.75 90 VAL A N 1
ATOM 660 C CA . VAL A 1 90 ? 14.559 5.165 0.558 1.00 94.75 90 VAL A CA 1
ATOM 661 C C . VAL A 1 90 ? 13.092 4.978 0.930 1.00 94.75 90 VAL A C 1
ATOM 663 O O . VAL A 1 90 ? 12.703 5.289 2.052 1.00 94.75 90 VAL A O 1
ATOM 666 N N . VAL A 1 91 ? 12.297 4.406 0.020 1.00 95.12 91 VAL A N 1
ATOM 667 C CA . VAL A 1 91 ? 10.884 4.084 0.272 1.00 95.12 91 VAL A CA 1
ATOM 668 C C . VAL A 1 91 ? 10.748 3.102 1.433 1.00 95.12 91 VAL A C 1
ATOM 670 O O . VAL A 1 91 ? 9.907 3.303 2.300 1.00 95.12 91 VAL A O 1
ATOM 673 N N . THR A 1 92 ? 11.601 2.078 1.488 1.00 95.88 92 THR A N 1
ATOM 674 C CA . THR A 1 92 ? 11.590 1.077 2.565 1.00 95.88 92 THR A CA 1
ATOM 675 C C . THR A 1 92 ? 11.818 1.740 3.918 1.00 95.88 92 THR A C 1
ATOM 677 O O . THR A 1 92 ? 10.984 1.581 4.799 1.00 95.88 92 THR A O 1
ATOM 680 N N . ARG A 1 93 ? 12.856 2.579 4.058 1.00 95.50 93 ARG A N 1
ATOM 681 C CA . ARG A 1 93 ? 13.099 3.324 5.308 1.00 95.50 93 ARG A CA 1
ATOM 682 C C . ARG A 1 93 ? 11.933 4.233 5.688 1.00 95.50 93 ARG A C 1
ATOM 684 O O . ARG A 1 93 ? 11.516 4.241 6.838 1.00 95.50 93 ARG A O 1
ATOM 691 N N . ALA A 1 94 ? 11.376 4.967 4.724 1.00 95.12 94 ALA A N 1
ATOM 692 C CA . ALA A 1 94 ? 10.241 5.851 4.981 1.00 95.12 94 ALA A CA 1
ATOM 693 C C . ALA A 1 94 ? 8.997 5.085 5.472 1.00 95.12 94 ALA A C 1
ATOM 695 O O . ALA A 1 94 ? 8.229 5.601 6.281 1.00 95.12 94 ALA A O 1
ATOM 696 N N . LEU A 1 95 ? 8.786 3.855 4.994 1.00 94.75 95 LEU A N 1
ATOM 697 C CA . LEU A 1 95 ? 7.711 2.979 5.460 1.00 94.75 95 LEU A CA 1
ATOM 698 C C . LEU A 1 95 ? 8.038 2.337 6.819 1.00 94.75 95 LEU A C 1
ATOM 700 O O . LEU A 1 95 ? 7.156 2.253 7.674 1.00 94.75 95 LEU A O 1
ATOM 704 N N . GLU A 1 96 ? 9.294 1.965 7.066 1.00 94.75 96 GLU A N 1
ATOM 705 C CA . GLU A 1 96 ? 9.765 1.460 8.363 1.00 94.75 96 GLU A CA 1
ATOM 706 C C . GLU A 1 96 ? 9.597 2.498 9.482 1.00 94.75 96 GLU A C 1
ATOM 708 O O . GLU A 1 96 ? 9.125 2.149 10.566 1.00 94.75 96 GLU A O 1
ATOM 713 N N . ASP A 1 97 ? 9.869 3.779 9.207 1.00 94.38 97 ASP A N 1
ATOM 714 C CA . ASP A 1 97 ? 9.626 4.893 10.139 1.00 94.38 97 ASP A CA 1
ATOM 715 C C . ASP A 1 97 ? 8.139 4.999 10.539 1.00 94.38 97 ASP A C 1
ATOM 717 O O . ASP A 1 97 ? 7.795 5.465 11.628 1.00 94.38 97 ASP A O 1
ATOM 721 N N . LEU A 1 98 ? 7.236 4.514 9.680 1.00 92.19 98 LEU A N 1
ATOM 722 C CA . LEU A 1 98 ? 5.795 4.421 9.929 1.00 92.19 98 LEU A CA 1
ATOM 723 C C . LEU A 1 98 ? 5.369 3.074 10.541 1.00 92.19 98 LEU A C 1
ATOM 725 O O . LEU A 1 98 ? 4.173 2.845 10.729 1.00 92.19 98 LEU A O 1
ATOM 729 N N . SER A 1 99 ? 6.323 2.199 10.880 1.00 94.44 99 SER A N 1
ATOM 730 C CA . SER A 1 99 ? 6.100 0.816 11.331 1.00 94.44 99 SER A CA 1
ATOM 731 C C . SER A 1 99 ? 5.383 -0.063 10.296 1.00 94.44 99 SER A C 1
ATOM 733 O O . SER A 1 99 ? 4.571 -0.921 10.649 1.00 94.44 99 SER A O 1
ATOM 735 N N . ILE A 1 100 ? 5.669 0.159 9.012 1.00 95.75 100 ILE A N 1
ATOM 736 C CA . ILE A 1 100 ? 5.118 -0.598 7.886 1.00 95.75 100 ILE A CA 1
ATOM 737 C C . ILE A 1 100 ? 6.220 -1.477 7.309 1.00 95.75 100 ILE A C 1
ATOM 739 O O . ILE A 1 100 ? 7.268 -0.984 6.904 1.00 95.75 100 ILE A O 1
ATOM 743 N N . ASN A 1 101 ? 5.959 -2.777 7.221 1.00 95.62 101 ASN A N 1
ATOM 744 C CA . ASN A 1 101 ? 6.825 -3.693 6.498 1.00 95.62 101 ASN A CA 1
ATOM 745 C C . ASN A 1 101 ? 6.526 -3.610 4.996 1.00 95.62 101 ASN A C 1
ATOM 747 O O . ASN A 1 101 ? 5.359 -3.715 4.601 1.00 95.62 101 ASN A O 1
ATOM 751 N N . VAL A 1 102 ? 7.561 -3.452 4.172 1.00 95.19 102 VAL A N 1
ATOM 752 C CA . VAL A 1 102 ? 7.426 -3.483 2.715 1.00 95.19 102 VAL A CA 1
ATOM 753 C C . VAL A 1 102 ? 8.040 -4.773 2.173 1.00 95.19 102 VAL A C 1
ATOM 755 O O . VAL A 1 102 ? 9.176 -5.111 2.496 1.00 95.19 102 VAL A O 1
ATOM 758 N N . ASP A 1 103 ? 7.289 -5.487 1.345 1.00 95.00 103 ASP A N 1
ATOM 759 C CA . ASP A 1 103 ? 7.768 -6.661 0.624 1.00 95.00 103 ASP A CA 1
ATOM 760 C C . ASP A 1 103 ? 7.856 -6.328 -0.867 1.00 95.00 103 ASP A C 1
ATOM 762 O O . ASP A 1 103 ? 6.849 -6.014 -1.505 1.00 95.00 103 ASP A O 1
ATOM 766 N N . TRP A 1 104 ? 9.073 -6.342 -1.409 1.00 92.44 104 TRP A N 1
ATOM 767 C CA . TRP A 1 104 ? 9.324 -6.116 -2.830 1.00 92.44 104 TRP A CA 1
ATOM 768 C C . TRP A 1 104 ? 9.336 -7.467 -3.543 1.00 92.44 104 TRP A C 1
ATOM 770 O O . TRP A 1 104 ? 10.381 -8.123 -3.618 1.00 92.44 104 TRP A O 1
ATOM 780 N N . ALA A 1 105 ? 8.187 -7.868 -4.084 1.00 85.19 105 ALA A N 1
ATOM 781 C CA . ALA A 1 105 ? 8.106 -9.039 -4.943 1.00 85.19 105 ALA A CA 1
ATOM 782 C C . ALA A 1 105 ? 8.887 -8.795 -6.253 1.00 85.19 105 ALA A C 1
ATOM 784 O O .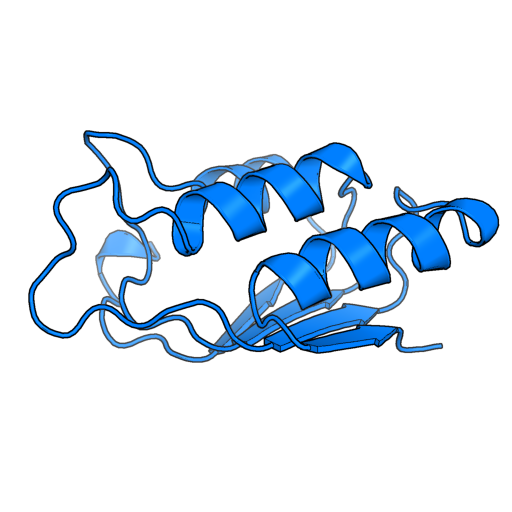 ALA A 1 105 ? 9.089 -7.652 -6.685 1.00 85.19 105 ALA A O 1
ATOM 785 N N . ARG A 1 106 ? 9.439 -9.882 -6.803 1.00 59.56 106 ARG A N 1
ATOM 786 C CA . ARG A 1 106 ? 10.385 -9.864 -7.928 1.00 59.56 106 ARG A CA 1
ATOM 787 C C . ARG A 1 106 ? 9.700 -9.773 -9.275 1.00 59.56 106 ARG A C 1
ATOM 789 O O . ARG A 1 106 ? 8.800 -10.603 -9.502 1.00 59.56 106 ARG A O 1
#

Organism: Botryobasidium botryosum (strain FD-172 SS1) (NCBI:txid930990)

Sequence (106 aa):
MLANLPSINTLVFAPGPVSYIQSLVVTSTTHLCPKLHTLHLECAEITSDGLISLAASRNSSNHSRPEGATRLSTVVVDSCFGIPTDTRSVVTRALEDLSINVDWAR

Foldseek 3Di:
DLQVVLQDQEDADAEDACVVVVLCQDDQVDHGNQNHQEYEYAQYQAALVRLLNSLCSQLDPPHPRDVNGDHHAEYEYHNHPRYDPVCVVVSQVSNVVSNHHYHDHD